Protein AF-A0A2G0VKA3-F1 (afdb_monomer_lite)

Structure (mmCIF, N/CA/C/O backbone):
data_AF-A0A2G0VKA3-F1
#
_entry.id   AF-A0A2G0VKA3-F1
#
loop_
_atom_site.group_PDB
_atom_site.id
_atom_site.type_symbol
_atom_site.label_atom_id
_atom_site.label_alt_id
_atom_site.label_comp_id
_atom_site.label_asym_id
_atom_site.label_entity_id
_atom_site.label_seq_id
_atom_site.pdbx_PDB_ins_code
_atom_site.Cartn_x
_atom_site.Cartn_y
_atom_site.Cartn_z
_atom_site.occupancy
_atom_site.B_iso_or_equiv
_atom_site.auth_seq_id
_atom_site.auth_comp_id
_atom_site.auth_asym_id
_atom_site.auth_atom_id
_atom_site.pdbx_PDB_model_num
ATOM 1 N N . MET A 1 1 ? 4.060 -7.521 -17.492 1.00 77.12 1 MET A N 1
ATOM 2 C CA . MET A 1 1 ? 3.279 -6.311 -17.161 1.00 77.12 1 MET A CA 1
ATOM 3 C C . MET A 1 1 ? 1.819 -6.426 -17.598 1.00 77.12 1 MET A C 1
ATOM 5 O O . MET A 1 1 ? 0.967 -6.385 -16.728 1.00 77.12 1 MET A O 1
ATOM 9 N N . GLY A 1 2 ? 1.515 -6.673 -18.884 1.00 86.81 2 GLY A N 1
ATOM 10 C CA . GLY A 1 2 ? 0.134 -6.651 -19.408 1.00 86.81 2 GLY A CA 1
ATOM 11 C C . GLY A 1 2 ? -0.904 -7.490 -18.644 1.00 86.81 2 GLY A C 1
ATOM 12 O O . GLY A 1 2 ? -1.966 -6.973 -18.316 1.00 86.81 2 GLY A O 1
ATOM 13 N N . PHE A 1 3 ? -0.588 -8.742 -18.287 1.00 92.88 3 PHE A N 1
ATOM 14 C CA . PHE A 1 3 ? -1.492 -9.575 -17.476 1.00 92.88 3 PHE A CA 1
ATOM 15 C C . PHE A 1 3 ? -1.787 -8.963 -16.098 1.00 92.88 3 PHE A C 1
ATOM 17 O O . PHE A 1 3 ? -2.939 -8.929 -15.681 1.00 92.88 3 PHE A O 1
ATOM 24 N N . ILE A 1 4 ? -0.758 -8.460 -15.405 1.00 94.62 4 ILE A N 1
ATOM 25 C CA . ILE A 1 4 ? -0.907 -7.864 -14.071 1.00 94.62 4 ILE A CA 1
ATOM 26 C C . ILE A 1 4 ? -1.735 -6.582 -14.166 1.00 94.62 4 ILE A C 1
ATOM 28 O O . ILE A 1 4 ? -2.689 -6.437 -13.416 1.00 94.62 4 ILE A O 1
ATOM 32 N N . SER A 1 5 ? -1.472 -5.708 -15.143 1.00 93.44 5 SER A N 1
ATOM 33 C CA . SER A 1 5 ? -2.302 -4.514 -15.362 1.00 93.44 5 SER A CA 1
ATOM 34 C C . SER A 1 5 ? -3.775 -4.875 -15.596 1.00 93.44 5 SER A C 1
ATOM 36 O O . SER A 1 5 ? -4.656 -4.277 -14.992 1.00 93.44 5 SER A O 1
ATOM 38 N N . GLN A 1 6 ? -4.055 -5.910 -16.396 1.00 95.94 6 GLN A N 1
ATOM 39 C CA . GLN A 1 6 ? -5.423 -6.404 -16.606 1.00 95.94 6 GLN A CA 1
ATOM 40 C C . GLN A 1 6 ? -6.044 -7.041 -15.354 1.00 95.94 6 GLN A C 1
ATOM 42 O O . GLN A 1 6 ? -7.268 -7.066 -15.225 1.00 95.94 6 GLN A O 1
ATOM 47 N N . LEU A 1 7 ? -5.240 -7.631 -14.468 1.00 97.31 7 LEU A N 1
ATOM 48 C CA . LEU A 1 7 ? -5.710 -8.147 -13.183 1.00 97.31 7 LEU A CA 1
ATOM 49 C C . LEU A 1 7 ? -6.117 -6.990 -12.264 1.00 97.31 7 LEU A C 1
ATOM 51 O O . LEU A 1 7 ? -7.212 -7.024 -11.713 1.00 97.31 7 LEU A O 1
ATOM 55 N N . ILE A 1 8 ? -5.282 -5.953 -12.161 1.00 97.38 8 ILE A N 1
ATOM 56 C CA . ILE A 1 8 ? -5.577 -4.748 -11.376 1.00 97.38 8 ILE A CA 1
ATOM 57 C C . ILE A 1 8 ? -6.831 -4.039 -11.903 1.00 97.38 8 ILE A C 1
ATOM 59 O O . ILE A 1 8 ? -7.732 -3.738 -11.121 1.00 97.38 8 ILE A O 1
ATOM 63 N N . ASP A 1 9 ? -6.956 -3.877 -13.223 1.00 96.69 9 ASP A N 1
ATOM 64 C CA . ASP A 1 9 ? -8.156 -3.304 -13.847 1.00 96.69 9 ASP A CA 1
ATOM 65 C C . ASP A 1 9 ? -9.415 -4.136 -13.505 1.00 96.69 9 ASP A C 1
ATOM 67 O O . ASP A 1 9 ? -10.462 -3.582 -13.168 1.00 96.69 9 ASP A O 1
ATOM 71 N N . ARG A 1 10 ? -9.322 -5.477 -13.507 1.00 97.81 10 ARG A N 1
ATOM 72 C CA . ARG A 1 10 ? -10.429 -6.369 -13.102 1.00 97.81 10 ARG A CA 1
ATOM 73 C C . ARG A 1 10 ? -10.803 -6.229 -11.627 1.00 97.81 10 ARG A C 1
ATOM 75 O O . ARG A 1 10 ? -11.992 -6.191 -11.320 1.00 97.81 10 ARG A O 1
ATOM 82 N N . VAL A 1 11 ? -9.818 -6.133 -10.734 1.00 98.12 11 VAL A N 1
ATOM 83 C CA . VAL A 1 11 ? -10.051 -5.911 -9.298 1.00 98.12 11 VAL A CA 1
ATOM 84 C C . VAL A 1 11 ? -10.824 -4.608 -9.094 1.00 98.12 11 VAL A C 1
ATOM 86 O O . VAL A 1 11 ? -11.902 -4.628 -8.499 1.00 98.12 11 VAL A O 1
ATOM 89 N N . LYS A 1 12 ? -10.360 -3.502 -9.683 1.00 97.31 12 LYS A N 1
ATOM 90 C CA . LYS A 1 12 ? -11.027 -2.194 -9.579 1.00 97.31 12 LYS A CA 1
ATOM 91 C C . LYS A 1 12 ? -12.449 -2.207 -10.131 1.00 97.31 12 LYS A C 1
ATOM 93 O O . LYS A 1 12 ? -13.378 -1.754 -9.469 1.00 97.31 12 LYS A O 1
ATOM 98 N N . ASN A 1 13 ? -12.640 -2.799 -11.311 1.00 97.75 13 ASN A N 1
ATOM 99 C CA . ASN A 1 13 ? -13.955 -2.898 -11.951 1.00 97.75 13 ASN A CA 1
ATOM 100 C C . ASN A 1 13 ? -14.954 -3.761 -11.160 1.00 97.75 13 ASN A C 1
ATOM 102 O O . ASN A 1 13 ? -16.155 -3.662 -11.390 1.00 97.75 13 ASN A O 1
ATOM 106 N N . SER A 1 14 ? -14.481 -4.580 -10.216 1.00 97.50 14 SER A N 1
ATOM 107 C CA . SER A 1 14 ? -15.332 -5.348 -9.296 1.00 97.50 14 SER A CA 1
ATOM 108 C C . SER A 1 14 ? -15.700 -4.602 -8.002 1.00 97.50 14 SER A C 1
ATOM 110 O O . SER A 1 14 ? -16.288 -5.189 -7.097 1.00 97.50 14 SER A O 1
ATOM 112 N N . GLY A 1 15 ? -15.389 -3.304 -7.911 1.00 97.38 15 GLY A N 1
ATOM 113 C CA . GLY A 1 15 ? -15.801 -2.426 -6.810 1.00 97.38 15 GLY A CA 1
ATOM 114 C C . GLY A 1 15 ? -14.750 -2.220 -5.718 1.00 97.38 15 GLY A C 1
ATOM 115 O O . GLY A 1 15 ? -14.993 -1.463 -4.779 1.00 97.38 15 GLY A O 1
ATOM 116 N N . TRP A 1 16 ? -13.577 -2.843 -5.843 1.00 98.19 16 TRP A N 1
ATOM 117 C CA . TRP A 1 16 ? -12.444 -2.594 -4.954 1.00 98.19 16 TRP A CA 1
ATOM 118 C C . TRP A 1 16 ? -11.821 -1.228 -5.238 1.00 98.19 16 TRP A C 1
ATOM 120 O O . TRP A 1 16 ? -11.525 -0.892 -6.385 1.00 98.19 16 TRP A O 1
ATOM 130 N N . LYS A 1 17 ? -11.595 -0.443 -4.186 1.00 97.00 17 LYS A N 1
ATOM 131 C CA . LYS A 1 17 ? -11.006 0.899 -4.279 1.00 97.00 17 LYS A CA 1
ATOM 132 C C . LYS A 1 17 ? -9.568 0.878 -3.789 1.00 97.00 17 LYS A C 1
ATOM 134 O O . LYS A 1 17 ? -9.259 0.093 -2.897 1.00 97.00 17 LYS A O 1
ATOM 139 N N . HIS A 1 18 ? -8.714 1.734 -4.353 1.00 97.06 18 HIS A N 1
ATOM 140 C CA . HIS A 1 18 ? -7.347 1.923 -3.863 1.00 97.06 18 HIS A CA 1
ATOM 141 C C . HIS A 1 18 ? -7.375 2.240 -2.363 1.00 97.06 18 HIS A C 1
ATOM 143 O O . HIS A 1 18 ? -8.199 3.033 -1.905 1.00 97.06 18 HIS A O 1
ATOM 149 N N . TYR A 1 19 ? -6.503 1.582 -1.610 1.00 97.06 19 TYR A N 1
ATOM 150 C CA . TYR A 1 19 ? -6.341 1.779 -0.184 1.00 97.06 19 TYR A CA 1
ATOM 151 C C . TYR A 1 19 ? -4.913 2.228 0.135 1.00 97.06 19 TYR A C 1
ATOM 153 O O . TYR A 1 19 ? -3.963 1.464 -0.039 1.00 97.06 19 TYR A O 1
ATOM 161 N N . TYR A 1 20 ? -4.774 3.447 0.656 1.00 95.88 20 TYR A N 1
ATOM 162 C CA . TYR A 1 20 ? -3.526 3.899 1.267 1.00 95.88 20 TYR A CA 1
ATOM 163 C C . TYR A 1 20 ? -3.461 3.405 2.710 1.00 95.88 20 TYR A C 1
ATOM 165 O O . TYR A 1 20 ? -4.387 3.630 3.494 1.00 95.88 20 TYR A O 1
ATOM 173 N N . PHE A 1 21 ? -2.337 2.798 3.096 1.00 93.94 21 PHE A N 1
ATOM 174 C CA . PHE A 1 21 ? -2.103 2.447 4.497 1.00 93.94 21 PHE A CA 1
ATOM 175 C C . PHE A 1 21 ? -2.203 3.677 5.403 1.00 93.94 21 PHE A C 1
ATOM 177 O O . PHE A 1 21 ? -1.755 4.756 5.001 1.00 93.94 21 PHE A O 1
ATOM 184 N N . PRO A 1 22 ? -2.693 3.538 6.650 1.00 94.00 22 PRO A N 1
ATOM 185 C CA . PRO A 1 22 ? -2.923 4.668 7.553 1.00 94.00 22 PRO A CA 1
ATOM 186 C C . PRO A 1 22 ? -1.666 5.496 7.843 1.00 94.00 22 PRO A C 1
ATOM 188 O O . PRO A 1 22 ? -1.765 6.683 8.136 1.00 94.00 22 PRO A O 1
ATOM 191 N N . SER A 1 23 ? -0.487 4.870 7.774 1.00 93.81 23 SER A N 1
ATOM 192 C CA . SER A 1 23 ? 0.817 5.499 8.001 1.00 93.81 23 SER A CA 1
ATOM 193 C C . SER A 1 23 ? 1.469 6.076 6.747 1.00 93.81 23 SER A C 1
ATOM 195 O O . SER A 1 23 ? 2.449 6.808 6.860 1.00 93.81 23 SER A O 1
ATOM 197 N N . ASN A 1 24 ? 0.980 5.723 5.558 1.00 94.25 24 ASN A N 1
ATOM 198 C CA . ASN A 1 24 ? 1.663 6.021 4.302 1.00 94.25 24 ASN A CA 1
ATOM 199 C C . ASN A 1 24 ? 1.073 7.277 3.661 1.00 94.25 24 ASN A C 1
ATOM 201 O O . ASN A 1 24 ? -0.126 7.526 3.819 1.00 94.25 24 ASN A O 1
ATOM 205 N N . PRO A 1 25 ? 1.893 8.072 2.954 1.00 95.94 25 PRO A N 1
ATOM 206 C CA . PRO A 1 25 ? 1.433 9.305 2.335 1.00 95.94 25 PRO A CA 1
ATOM 207 C C . PRO A 1 25 ? 0.442 9.008 1.207 1.00 95.94 25 PRO A C 1
ATOM 209 O O . PRO A 1 25 ? 0.628 8.062 0.439 1.00 95.94 25 PRO A O 1
ATOM 212 N N . ARG A 1 26 ? -0.585 9.848 1.075 1.00 96.75 26 ARG A N 1
ATOM 213 C CA . ARG A 1 26 ? -1.601 9.740 0.017 1.00 96.75 26 ARG A CA 1
ATOM 214 C C . ARG A 1 26 ? -1.085 10.348 -1.286 1.00 96.75 26 ARG A C 1
ATOM 216 O O . ARG A 1 26 ? -1.611 11.340 -1.774 1.00 96.75 26 ARG A O 1
ATOM 223 N N . ILE A 1 27 ? 0.019 9.821 -1.805 1.00 96.50 27 ILE A N 1
ATOM 224 C CA . ILE A 1 27 ? 0.616 10.298 -3.055 1.00 96.50 27 ILE A CA 1
ATOM 225 C C . ILE A 1 27 ? 0.110 9.421 -4.190 1.00 96.50 27 ILE A C 1
ATOM 227 O O . ILE A 1 27 ? 0.438 8.236 -4.247 1.00 96.50 27 ILE A O 1
ATOM 231 N N . SER A 1 28 ? -0.651 10.019 -5.103 1.00 94.94 28 SER A N 1
ATOM 232 C CA . SER A 1 28 ? -1.146 9.310 -6.276 1.00 94.94 28 SER A CA 1
ATOM 233 C C . SER A 1 28 ? -0.020 8.989 -7.254 1.00 94.94 28 SER A C 1
ATOM 235 O O . SER A 1 28 ? 1.004 9.682 -7.343 1.00 94.94 28 SER A O 1
ATOM 237 N N . GLY A 1 29 ? -0.236 7.969 -8.076 1.00 94.56 29 GLY A N 1
ATOM 238 C CA . GLY A 1 29 ? 0.715 7.607 -9.118 1.00 94.56 29 GLY A CA 1
ATOM 239 C C . GLY A 1 29 ? 0.900 8.675 -10.202 1.00 94.56 29 GLY A C 1
ATOM 240 O O . GLY A 1 29 ? 1.888 8.631 -10.929 1.00 94.56 29 GLY A O 1
ATOM 241 N N . SER A 1 30 ? 0.060 9.716 -10.275 1.00 94.75 30 SER A N 1
ATOM 242 C CA . SER A 1 30 ? 0.338 10.868 -11.152 1.00 94.75 30 SER A CA 1
ATOM 243 C C . SER A 1 30 ? 1.611 11.624 -10.743 1.00 94.75 30 SER A C 1
ATOM 245 O O . SER A 1 30 ? 2.225 12.293 -11.572 1.00 94.75 30 SER A O 1
ATOM 247 N N . GLN A 1 31 ? 2.041 11.487 -9.485 1.00 95.75 31 GLN A N 1
ATOM 248 C CA . GLN A 1 31 ? 3.291 12.048 -8.972 1.00 95.75 31 GLN A CA 1
ATOM 249 C C . GLN A 1 31 ? 4.472 11.067 -9.073 1.00 95.75 31 GLN A C 1
ATOM 251 O O . GLN A 1 31 ? 5.587 11.425 -8.692 1.00 95.75 31 GLN A O 1
ATOM 256 N N . ALA A 1 32 ? 4.270 9.850 -9.596 1.00 92.44 32 ALA A N 1
ATOM 257 C CA . ALA A 1 32 ? 5.285 8.794 -9.655 1.00 92.44 32 ALA A CA 1
ATOM 258 C C . ALA A 1 32 ? 6.595 9.242 -10.322 1.00 92.44 32 ALA A C 1
ATOM 260 O O . ALA A 1 32 ? 7.669 8.844 -9.881 1.00 92.44 32 ALA A O 1
ATOM 261 N N . ALA A 1 33 ? 6.523 10.108 -11.338 1.00 91.81 33 ALA A N 1
ATOM 262 C CA . ALA A 1 33 ? 7.695 10.638 -12.039 1.00 91.81 33 ALA A CA 1
ATOM 263 C C . ALA A 1 33 ? 8.604 11.523 -11.160 1.00 91.81 33 ALA A C 1
ATOM 265 O O . ALA A 1 33 ? 9.769 11.717 -11.493 1.00 91.81 33 ALA A O 1
ATOM 266 N N . LYS A 1 34 ? 8.091 12.058 -10.042 1.00 93.25 34 LYS A N 1
ATOM 267 C CA . LYS A 1 34 ? 8.861 12.852 -9.067 1.00 93.25 34 LYS A CA 1
ATOM 268 C C . LYS A 1 34 ? 9.576 11.980 -8.029 1.00 93.25 34 LYS A C 1
ATOM 270 O O . LYS A 1 34 ? 10.318 12.495 -7.197 1.00 93.25 34 LYS A O 1
ATOM 275 N N . ILE A 1 35 ? 9.337 10.670 -8.050 1.00 90.12 35 ILE A N 1
ATOM 276 C CA . ILE A 1 35 ? 9.895 9.701 -7.109 1.00 90.12 35 ILE A CA 1
ATOM 277 C C . ILE A 1 35 ? 10.842 8.800 -7.891 1.00 90.12 35 ILE A C 1
ATOM 279 O O . ILE A 1 35 ? 10.463 8.270 -8.928 1.00 90.12 35 ILE A O 1
ATOM 283 N N . MET A 1 36 ? 12.075 8.642 -7.408 1.00 84.69 36 MET A N 1
ATOM 284 C CA . MET A 1 36 ? 13.149 7.965 -8.151 1.00 84.69 36 MET A CA 1
ATOM 285 C C . MET A 1 36 ? 13.444 6.545 -7.656 1.00 84.69 36 MET A C 1
ATOM 287 O O . MET A 1 36 ? 14.108 5.777 -8.352 1.00 84.69 36 MET A O 1
ATOM 291 N N . THR A 1 37 ? 12.961 6.193 -6.467 1.00 86.62 37 THR A N 1
ATOM 292 C CA . THR A 1 37 ? 13.197 4.900 -5.817 1.00 86.62 37 THR A CA 1
ATOM 293 C C . THR A 1 37 ? 11.923 4.059 -5.816 1.00 86.62 37 THR A C 1
ATOM 295 O O . THR A 1 37 ? 10.860 4.616 -5.579 1.00 86.62 37 THR A O 1
ATOM 298 N N . PRO A 1 38 ? 11.999 2.741 -6.064 1.00 82.94 38 PRO A N 1
ATOM 299 C CA . PRO A 1 38 ? 10.816 1.893 -6.234 1.00 82.94 38 PRO A CA 1
ATOM 300 C C . PRO A 1 38 ? 10.075 1.525 -4.939 1.00 82.94 38 PRO A C 1
ATOM 302 O O . PRO A 1 38 ? 8.927 1.097 -5.004 1.00 82.94 38 PRO A O 1
ATOM 305 N N . ASP A 1 39 ? 10.735 1.626 -3.787 1.00 81.81 39 ASP A N 1
ATOM 306 C CA . ASP A 1 39 ? 10.275 1.113 -2.489 1.00 81.81 39 ASP A CA 1
ATOM 307 C C . ASP A 1 39 ? 10.204 2.199 -1.405 1.00 81.81 39 ASP A C 1
ATOM 309 O O . ASP A 1 39 ? 9.805 1.938 -0.266 1.00 81.81 39 ASP A O 1
ATOM 313 N N . LYS A 1 40 ? 10.592 3.431 -1.748 1.00 88.25 40 LYS A N 1
ATOM 314 C CA . LYS A 1 40 ? 10.692 4.541 -0.804 1.00 88.25 40 LYS A CA 1
ATOM 315 C C . LYS A 1 40 ? 10.132 5.828 -1.377 1.00 88.25 40 LYS A C 1
ATOM 317 O O . LYS A 1 40 ? 10.392 6.184 -2.522 1.00 88.25 40 LYS A O 1
ATOM 322 N N . VAL A 1 41 ? 9.500 6.594 -0.499 1.00 88.44 41 VAL A N 1
ATOM 323 C CA . VAL A 1 41 ? 9.183 8.004 -0.718 1.00 88.44 41 VAL A CA 1
ATOM 324 C C . VAL A 1 41 ? 10.019 8.822 0.257 1.00 88.44 41 VAL A C 1
ATOM 326 O O . VAL A 1 41 ? 9.882 8.664 1.467 1.00 88.44 41 VAL A O 1
ATOM 329 N N . LEU A 1 42 ? 10.896 9.692 -0.253 1.00 87.69 42 LEU A N 1
ATOM 330 C CA . LEU A 1 42 ? 11.772 10.545 0.568 1.00 87.69 42 LEU A CA 1
ATOM 331 C C . LEU A 1 42 ? 12.546 9.755 1.644 1.00 87.69 42 LEU A C 1
ATOM 333 O O . LEU A 1 42 ? 12.500 10.079 2.832 1.00 87.69 42 LEU A O 1
ATOM 337 N N . GLU A 1 43 ? 13.218 8.679 1.222 1.00 85.88 43 GLU A N 1
ATOM 338 C CA . GLU A 1 43 ? 13.978 7.748 2.076 1.00 85.88 43 GLU A CA 1
ATOM 339 C C . GLU A 1 43 ? 13.160 6.970 3.123 1.00 85.88 43 GLU A C 1
ATOM 341 O O . GLU A 1 43 ? 13.722 6.228 3.933 1.00 85.88 43 GLU A O 1
ATOM 346 N N . ARG A 1 44 ? 11.829 7.088 3.111 1.00 87.00 44 ARG A N 1
ATOM 347 C CA . ARG A 1 44 ? 10.933 6.297 3.957 1.00 87.00 44 ARG A CA 1
ATOM 348 C C . ARG A 1 44 ? 10.389 5.115 3.162 1.00 87.00 44 ARG A C 1
ATOM 350 O O . ARG A 1 44 ? 9.761 5.352 2.130 1.00 87.00 44 ARG A O 1
ATOM 357 N N . PRO A 1 45 ? 10.581 3.871 3.632 1.00 88.69 45 PRO A N 1
ATOM 358 C CA . PRO A 1 45 ? 9.879 2.726 3.073 1.00 88.69 45 PRO A CA 1
ATOM 359 C C . PRO A 1 45 ? 8.371 2.949 3.143 1.00 88.69 45 PRO A C 1
ATOM 361 O O . PRO A 1 45 ? 7.862 3.391 4.176 1.00 88.69 45 PRO A O 1
ATOM 364 N N . VAL A 1 46 ? 7.667 2.647 2.056 1.00 88.19 46 VAL A N 1
ATOM 365 C CA . VAL A 1 46 ? 6.204 2.715 2.009 1.00 88.19 46 VAL A CA 1
ATOM 366 C C . VAL A 1 46 ? 5.641 1.450 1.373 1.00 88.19 46 VAL A C 1
ATOM 368 O O . VAL A 1 46 ? 6.187 0.917 0.413 1.00 88.19 46 VAL A O 1
ATOM 371 N N . LEU A 1 47 ? 4.514 0.995 1.906 1.00 85.50 47 LEU A N 1
ATOM 372 C CA . LEU A 1 47 ? 3.653 -0.007 1.282 1.00 85.50 47 LEU A CA 1
ATOM 373 C C . LEU A 1 47 ? 2.699 0.685 0.301 1.00 85.50 47 LEU A C 1
ATOM 375 O O . LEU A 1 47 ? 2.204 1.776 0.590 1.00 85.50 47 LEU A O 1
ATOM 379 N N . GLY A 1 48 ? 2.424 0.061 -0.843 1.00 80.38 48 GLY A N 1
ATOM 380 C CA . GLY A 1 48 ? 1.593 0.681 -1.882 1.00 80.38 48 GLY A CA 1
ATOM 381 C C . GLY A 1 48 ? 2.279 1.920 -2.457 1.00 80.38 48 GLY A C 1
ATOM 382 O O . GLY A 1 48 ? 1.731 3.018 -2.432 1.00 80.38 48 GLY A O 1
ATOM 383 N N . HIS A 1 49 ? 3.532 1.747 -2.888 1.00 90.38 49 HIS A N 1
ATOM 384 C CA . HIS A 1 49 ? 4.349 2.813 -3.462 1.00 90.38 49 HIS A CA 1
ATOM 385 C C . HIS A 1 49 ? 3.612 3.517 -4.620 1.00 90.38 49 HIS A C 1
ATOM 387 O O . HIS A 1 49 ? 2.937 2.826 -5.377 1.00 90.38 49 HIS A O 1
ATOM 393 N N . PRO A 1 50 ? 3.775 4.835 -4.859 1.00 91.62 50 PRO A N 1
ATOM 394 C CA . PRO A 1 50 ? 3.042 5.533 -5.928 1.00 91.62 50 PRO A CA 1
ATOM 395 C C . PRO A 1 50 ? 3.279 4.985 -7.346 1.00 91.62 50 PRO A C 1
ATOM 397 O O . PRO A 1 50 ? 2.430 5.114 -8.221 1.00 91.62 50 PRO A O 1
ATOM 400 N N . TRP A 1 51 ? 4.409 4.312 -7.591 1.00 92.75 51 TRP A N 1
ATOM 401 C CA . TRP A 1 51 ? 4.640 3.576 -8.851 1.00 92.75 51 TRP A CA 1
ATOM 402 C C . TRP A 1 51 ? 3.711 2.365 -9.035 1.00 92.75 51 TRP A C 1
ATOM 404 O O . TRP A 1 51 ? 3.619 1.805 -10.125 1.00 92.75 51 TRP A O 1
ATOM 414 N N . LEU A 1 52 ? 3.059 1.951 -7.957 1.00 92.75 52 LEU A N 1
ATOM 415 C CA . LEU A 1 52 ? 2.148 0.824 -7.822 1.00 92.75 52 LEU A CA 1
ATOM 416 C C . LEU A 1 52 ? 0.759 1.322 -7.395 1.00 92.75 52 LEU A C 1
ATOM 418 O O . LEU A 1 52 ? -0.003 0.601 -6.758 1.00 92.75 52 LEU A O 1
ATOM 422 N N . ASP A 1 53 ? 0.416 2.556 -7.759 1.00 94.44 53 ASP A N 1
ATOM 423 C CA . ASP A 1 53 ? -0.955 3.045 -7.679 1.00 94.44 53 ASP A CA 1
ATOM 424 C C . ASP A 1 53 ? -1.828 2.274 -8.699 1.00 94.44 53 ASP A C 1
ATOM 426 O O . ASP A 1 53 ? -1.422 2.122 -9.857 1.00 94.44 53 ASP A O 1
ATOM 430 N N . PRO A 1 54 ? -3.017 1.765 -8.323 1.00 94.81 54 PRO A N 1
ATOM 431 C CA . PRO A 1 54 ? -3.918 1.069 -9.244 1.00 94.81 54 PRO A CA 1
ATOM 432 C C . PRO A 1 54 ? -4.419 1.903 -10.440 1.00 94.81 54 PRO A C 1
ATOM 434 O O . PRO A 1 54 ? -4.968 1.342 -11.392 1.00 94.81 54 PRO A O 1
ATOM 437 N N . ASP A 1 55 ? -4.304 3.228 -10.396 1.00 92.94 55 ASP A N 1
ATOM 438 C CA . ASP A 1 55 ? -4.606 4.159 -11.490 1.00 92.94 55 ASP A CA 1
ATOM 439 C C . ASP A 1 55 ? -3.369 4.539 -12.320 1.00 92.94 55 ASP A C 1
ATOM 441 O O . ASP A 1 55 ? -3.487 5.214 -13.345 1.00 92.94 55 ASP A O 1
ATOM 445 N N . TYR A 1 56 ? -2.186 4.056 -11.938 1.00 94.00 56 TYR A N 1
ATOM 446 C CA . TYR A 1 56 ? -0.933 4.320 -12.632 1.00 94.00 56 TYR A CA 1
ATOM 447 C C . TYR A 1 56 ? -0.404 3.089 -13.362 1.00 94.00 56 TYR A C 1
ATOM 449 O O . TYR A 1 56 ? -0.404 1.965 -12.862 1.00 94.00 56 TYR A O 1
ATOM 457 N N . LYS A 1 57 ? 0.078 3.310 -14.585 1.00 91.19 57 LYS A N 1
ATOM 458 C CA . LYS A 1 57 ? 0.715 2.278 -15.403 1.00 91.19 57 LYS A CA 1
ATOM 459 C C . LYS A 1 57 ? 2.186 2.661 -15.562 1.00 91.19 57 LYS A C 1
ATOM 461 O O . LYS A 1 57 ? 2.464 3.522 -16.397 1.00 91.19 57 LYS A O 1
ATOM 466 N N . PRO A 1 58 ? 3.107 2.068 -14.775 1.00 90.81 58 PRO A N 1
ATOM 467 C CA . PRO A 1 58 ? 4.530 2.334 -14.939 1.00 90.81 58 PRO A CA 1
ATOM 468 C C . PRO A 1 58 ? 4.986 1.887 -16.327 1.00 90.81 58 PRO A C 1
ATOM 470 O O . PRO A 1 58 ? 4.447 0.932 -16.898 1.00 90.81 58 PRO A O 1
ATOM 473 N N . ASP A 1 59 ? 5.992 2.566 -16.868 1.00 90.44 59 ASP A N 1
ATOM 474 C CA . ASP A 1 59 ? 6.659 2.087 -18.073 1.00 90.44 59 ASP A CA 1
ATOM 475 C C . ASP A 1 59 ? 7.542 0.861 -17.773 1.00 90.44 59 ASP A C 1
ATOM 477 O O . ASP A 1 59 ? 7.709 0.434 -16.627 1.00 90.44 59 ASP A O 1
ATOM 481 N N . LEU A 1 60 ? 8.105 0.254 -18.822 1.00 90.31 60 LEU A N 1
ATOM 482 C CA . LEU A 1 60 ? 8.945 -0.931 -18.663 1.00 90.31 60 LEU A CA 1
ATOM 483 C C . LEU A 1 60 ? 10.209 -0.642 -17.836 1.00 90.31 60 LEU A C 1
ATOM 485 O O . LEU A 1 60 ? 10.660 -1.525 -17.111 1.00 90.31 60 LEU A O 1
ATOM 489 N N . GLU A 1 61 ? 10.777 0.560 -17.932 1.00 89.81 61 GLU A N 1
ATOM 490 C CA . GLU A 1 61 ? 11.990 0.921 -17.200 1.00 89.81 61 GLU A CA 1
ATOM 491 C C . GLU A 1 61 ? 11.709 0.988 -15.694 1.00 89.81 61 GLU A C 1
ATOM 493 O O . GLU A 1 61 ? 12.390 0.328 -14.910 1.00 89.81 61 GLU A O 1
ATOM 498 N N . GLN A 1 62 ? 10.671 1.721 -15.287 1.00 90.06 62 GLN A N 1
ATOM 499 C CA . GLN A 1 62 ? 10.206 1.793 -13.902 1.00 90.06 62 GLN A CA 1
ATOM 500 C C . GLN A 1 62 ? 9.800 0.417 -13.378 1.00 90.06 62 GLN A C 1
ATOM 502 O O . GLN A 1 62 ? 10.179 0.029 -12.274 1.00 90.06 62 GLN A O 1
ATOM 507 N N . TRP A 1 63 ? 9.074 -0.351 -14.189 1.00 91.81 63 TRP A N 1
ATOM 508 C CA . TRP A 1 63 ? 8.633 -1.693 -13.835 1.00 91.81 63 TRP A CA 1
ATOM 509 C C . TRP A 1 63 ? 9.803 -2.643 -13.551 1.00 91.81 63 TRP A C 1
ATOM 511 O O . TRP A 1 63 ? 9.688 -3.507 -12.687 1.00 91.81 63 TRP A O 1
ATOM 521 N N . LEU A 1 64 ? 10.931 -2.496 -14.250 1.00 92.19 64 LEU A N 1
ATOM 522 C CA . LEU A 1 64 ? 12.124 -3.332 -14.075 1.00 92.19 64 LEU A CA 1
ATOM 523 C C . LEU A 1 64 ? 13.020 -2.919 -12.898 1.00 92.19 64 LEU A C 1
ATOM 525 O O . LEU A 1 64 ? 13.913 -3.680 -12.536 1.00 92.19 64 LEU A O 1
ATOM 529 N N . LYS A 1 65 ? 12.796 -1.752 -12.280 1.00 91.88 65 LYS A N 1
ATOM 530 C CA . LYS A 1 65 ? 13.592 -1.277 -11.129 1.00 91.88 65 LYS A CA 1
ATOM 531 C C . LYS A 1 65 ? 13.284 -2.014 -9.824 1.00 91.88 65 LYS A C 1
ATOM 533 O O . LYS A 1 65 ? 14.021 -1.856 -8.856 1.00 91.88 65 LYS A O 1
ATOM 538 N N . THR A 1 66 ? 12.222 -2.814 -9.786 1.00 90.38 66 THR A N 1
ATOM 539 C CA . THR A 1 66 ? 11.861 -3.653 -8.640 1.00 90.38 66 THR A CA 1
ATOM 540 C C . THR A 1 66 ? 11.481 -5.056 -9.088 1.00 90.38 66 THR A C 1
ATOM 542 O O . THR A 1 66 ? 11.038 -5.274 -10.215 1.00 90.38 66 THR A O 1
ATOM 545 N N . SER A 1 67 ? 11.645 -6.016 -8.184 1.00 91.62 67 SER A N 1
ATOM 546 C CA . SER A 1 67 ? 11.167 -7.389 -8.339 1.00 91.62 67 SER A CA 1
ATOM 547 C C . SER A 1 67 ? 9.942 -7.691 -7.475 1.00 91.62 67 SER A C 1
ATOM 549 O O . SER A 1 67 ? 9.396 -8.789 -7.569 1.00 91.62 67 SER A O 1
ATOM 551 N N . VAL A 1 68 ? 9.490 -6.736 -6.659 1.00 91.88 68 VAL A N 1
ATOM 552 C CA . VAL A 1 68 ? 8.335 -6.871 -5.767 1.00 91.88 68 VAL A CA 1
ATOM 553 C C . VAL A 1 68 ? 7.351 -5.745 -6.053 1.00 91.88 68 VAL A C 1
ATOM 555 O O . VAL A 1 68 ? 7.735 -4.576 -6.112 1.00 91.88 68 VAL A O 1
ATOM 558 N N . TYR A 1 69 ? 6.087 -6.114 -6.239 1.00 93.62 69 TYR A N 1
ATOM 559 C CA . TYR A 1 69 ? 4.998 -5.195 -6.545 1.00 93.62 69 TYR A CA 1
ATOM 560 C C . TYR A 1 69 ? 3.815 -5.496 -5.631 1.00 93.62 69 TYR A C 1
ATOM 562 O O . TYR A 1 69 ? 3.438 -6.658 -5.495 1.00 93.62 69 TYR A O 1
ATOM 570 N N . GLU A 1 70 ? 3.230 -4.472 -5.021 1.00 94.25 70 GLU A N 1
ATOM 571 C CA . GLU A 1 70 ? 2.161 -4.590 -4.039 1.00 94.25 70 GLU A CA 1
ATOM 572 C C . GLU A 1 70 ? 1.105 -3.513 -4.278 1.00 94.25 70 GLU A C 1
ATOM 574 O O . GLU A 1 70 ? 1.404 -2.320 -4.237 1.00 94.25 70 GLU A O 1
ATOM 579 N N . TRP A 1 71 ? -0.130 -3.954 -4.508 1.00 96.81 71 TRP A N 1
ATOM 580 C CA . TRP A 1 71 ? -1.317 -3.107 -4.577 1.00 96.81 71 TRP A CA 1
ATOM 581 C C . TRP A 1 71 ? -2.247 -3.446 -3.425 1.00 96.81 71 TRP A C 1
ATOM 583 O O . TRP A 1 71 ? -2.403 -4.619 -3.075 1.00 96.81 71 TRP A O 1
ATOM 593 N N . TYR A 1 72 ? -2.914 -2.430 -2.890 1.00 97.19 72 TYR A N 1
ATOM 594 C CA . TYR A 1 72 ? -3.799 -2.577 -1.745 1.00 97.19 72 TYR A CA 1
ATOM 595 C C . TYR A 1 72 ? -5.153 -1.970 -2.040 1.00 97.19 72 TYR A C 1
ATOM 597 O O . TYR A 1 72 ? -5.268 -0.884 -2.615 1.00 97.19 72 TYR A O 1
ATOM 605 N N . PHE A 1 73 ? -6.184 -2.694 -1.630 1.00 98.12 73 PHE A N 1
ATOM 606 C CA . PHE A 1 73 ? -7.553 -2.338 -1.908 1.00 98.12 73 PHE A CA 1
ATOM 607 C C . PHE A 1 73 ? -8.453 -2.545 -0.702 1.00 98.12 73 PHE A C 1
ATOM 609 O O . PHE A 1 73 ? -8.219 -3.407 0.145 1.00 98.12 73 PHE A O 1
ATOM 616 N N . TYR A 1 74 ? -9.541 -1.787 -0.695 1.00 98.06 74 TYR A N 1
ATOM 617 C CA . TYR A 1 74 ? -10.619 -1.908 0.268 1.00 98.06 74 TYR A CA 1
ATOM 618 C C . TYR A 1 74 ? -11.962 -2.079 -0.443 1.00 98.06 74 TYR A C 1
ATOM 620 O O . TYR A 1 74 ? -12.229 -1.429 -1.461 1.00 98.06 74 TYR A O 1
ATOM 628 N N . ASN A 1 75 ? -12.821 -2.928 0.120 1.00 97.50 75 ASN A N 1
ATOM 629 C CA . ASN A 1 75 ? -14.219 -3.050 -0.270 1.00 97.50 75 ASN A CA 1
ATOM 630 C C . ASN A 1 75 ? -15.069 -3.455 0.943 1.00 97.50 75 ASN A C 1
ATOM 632 O O . ASN A 1 75 ? -14.938 -4.560 1.455 1.00 97.50 75 ASN A O 1
ATOM 636 N N . ASP A 1 76 ? -15.916 -2.542 1.417 1.00 94.75 76 ASP A N 1
ATOM 637 C CA . ASP A 1 76 ? -16.935 -2.773 2.451 1.00 94.75 76 ASP A CA 1
ATOM 638 C C . ASP A 1 76 ? -16.480 -3.558 3.709 1.00 94.75 76 ASP A C 1
ATOM 640 O O . ASP A 1 76 ? -17.153 -4.465 4.202 1.00 94.75 76 ASP A O 1
ATOM 644 N N . GLY A 1 77 ? -15.339 -3.193 4.292 1.00 94.44 77 GLY A N 1
ATOM 645 C CA . GLY A 1 77 ? -14.782 -3.855 5.482 1.00 94.44 77 GLY A CA 1
ATOM 646 C C . GLY A 1 77 ? -13.957 -5.107 5.163 1.00 94.44 77 GLY A C 1
ATOM 647 O O . GLY A 1 77 ? -13.528 -5.815 6.071 1.00 94.44 77 GLY A O 1
ATOM 648 N N . ALA A 1 78 ? -13.715 -5.389 3.888 1.00 96.94 78 ALA A N 1
ATOM 649 C CA . ALA A 1 78 ? -12.712 -6.340 3.440 1.00 96.94 78 ALA A CA 1
ATOM 650 C C . ALA A 1 78 ? -11.494 -5.602 2.874 1.00 96.94 78 ALA A C 1
ATOM 652 O O . ALA A 1 78 ? -11.608 -4.524 2.282 1.00 96.94 78 ALA A O 1
ATOM 653 N N . TYR A 1 79 ? -10.331 -6.221 3.043 1.00 97.94 79 TYR A N 1
ATOM 654 C CA . TYR A 1 79 ? -9.041 -5.731 2.580 1.00 97.94 79 TYR A CA 1
ATOM 655 C C . TYR A 1 79 ? -8.449 -6.758 1.622 1.00 97.94 79 TYR A C 1
ATOM 657 O O . TYR A 1 79 ? -8.501 -7.961 1.884 1.00 97.94 79 TYR A O 1
ATOM 665 N N . LEU A 1 80 ? -7.909 -6.283 0.506 1.00 98.25 80 LEU A N 1
ATOM 666 C CA . LEU A 1 80 ? -7.267 -7.111 -0.506 1.00 98.25 80 LEU A CA 1
ATOM 667 C C . LEU A 1 80 ? -5.864 -6.579 -0.758 1.00 98.25 80 LEU A C 1
ATOM 669 O O . LEU A 1 80 ? -5.701 -5.404 -1.086 1.00 98.25 80 LEU A O 1
ATOM 673 N N . SER A 1 81 ? -4.867 -7.453 -0.667 1.00 97.38 81 SER A N 1
ATOM 674 C CA . SER A 1 81 ? -3.540 -7.189 -1.214 1.00 97.38 81 SER A CA 1
ATOM 675 C C . SER A 1 81 ? -3.314 -8.040 -2.463 1.00 97.38 81 SER A C 1
ATOM 677 O O . SER A 1 81 ? -3.673 -9.218 -2.521 1.00 97.38 81 SER A O 1
ATOM 679 N N . VAL A 1 82 ? -2.738 -7.432 -3.496 1.00 97.81 82 VAL A N 1
ATOM 680 C CA . VAL A 1 82 ? -2.245 -8.135 -4.682 1.00 97.81 82 VAL A CA 1
ATOM 681 C C . VAL A 1 82 ? -0.737 -7.955 -4.695 1.00 97.81 82 VAL A C 1
ATOM 683 O O . VAL A 1 82 ? -0.250 -6.846 -4.894 1.00 97.81 82 VAL A O 1
ATOM 686 N N . ASN A 1 83 ? 0.001 -9.037 -4.472 1.00 96.06 83 ASN A N 1
ATOM 687 C CA . ASN A 1 83 ? 1.456 -9.056 -4.539 1.00 96.06 83 ASN A CA 1
ATOM 688 C C . ASN A 1 83 ? 1.896 -9.762 -5.824 1.00 96.06 83 ASN A C 1
ATOM 690 O O . ASN A 1 83 ? 1.352 -10.804 -6.194 1.00 96.06 83 ASN A O 1
ATOM 694 N N . ALA A 1 84 ? 2.900 -9.218 -6.498 1.00 95.69 84 ALA A N 1
ATOM 695 C CA . ALA A 1 84 ? 3.619 -9.910 -7.549 1.00 95.69 84 ALA A CA 1
ATOM 696 C C . ALA A 1 84 ? 5.111 -9.934 -7.218 1.00 95.69 84 ALA A C 1
ATOM 698 O O . ALA A 1 84 ? 5.695 -8.917 -6.846 1.00 95.69 84 ALA A O 1
ATOM 699 N N . ARG A 1 85 ? 5.744 -11.092 -7.402 1.00 95.88 85 ARG A N 1
ATOM 700 C CA . ARG A 1 85 ? 7.198 -11.253 -7.325 1.00 95.88 85 ARG A CA 1
ATOM 701 C C . ARG A 1 85 ? 7.725 -11.692 -8.673 1.00 95.88 85 ARG A C 1
ATOM 703 O O . ARG A 1 85 ? 7.317 -12.732 -9.191 1.00 95.88 85 ARG A O 1
ATOM 710 N N . ARG A 1 86 ? 8.622 -10.895 -9.239 1.00 95.19 86 ARG A N 1
ATOM 711 C CA . ARG A 1 86 ? 9.329 -11.202 -10.477 1.00 95.19 86 ARG A CA 1
ATOM 712 C C . ARG A 1 86 ? 10.595 -11.986 -10.156 1.00 95.19 86 ARG A C 1
ATOM 714 O O . ARG A 1 86 ? 11.400 -11.561 -9.336 1.00 95.19 86 ARG A O 1
ATOM 721 N N . ASN A 1 87 ? 10.788 -13.092 -10.858 1.00 95.69 87 ASN A N 1
ATOM 722 C CA . ASN A 1 87 ? 12.066 -13.774 -10.959 1.00 95.69 87 ASN A CA 1
ATOM 723 C C . ASN A 1 87 ? 12.604 -13.603 -12.380 1.00 95.69 87 ASN A C 1
ATOM 725 O O . ASN A 1 87 ? 11.962 -14.033 -13.345 1.00 95.69 87 ASN A O 1
ATOM 729 N N . ASP A 1 88 ? 13.760 -12.967 -12.508 1.00 94.38 88 ASP A N 1
ATOM 730 C CA . ASP A 1 88 ? 14.365 -12.700 -13.806 1.00 94.38 88 ASP A CA 1
ATOM 731 C C . ASP A 1 88 ? 14.887 -13.977 -14.465 1.00 94.38 88 ASP A C 1
ATOM 733 O O . ASP A 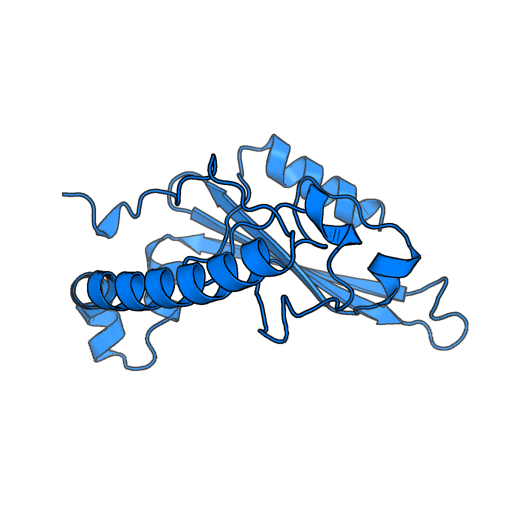1 88 ? 15.407 -14.887 -13.815 1.00 94.38 88 ASP A O 1
ATOM 737 N N . SER A 1 89 ? 14.763 -14.052 -15.792 1.00 93.44 89 SER A N 1
ATOM 738 C CA . SER A 1 89 ? 15.458 -15.094 -16.546 1.00 93.44 89 SER A CA 1
ATOM 739 C C . SER A 1 89 ? 16.970 -14.882 -16.466 1.00 93.44 89 SER A C 1
ATOM 741 O O . SER A 1 89 ? 17.426 -13.739 -16.498 1.00 93.44 89 SER A O 1
ATOM 743 N N . LYS A 1 90 ? 17.743 -15.970 -16.470 1.00 92.50 90 LYS A N 1
ATOM 744 C CA . LYS A 1 90 ? 19.212 -15.895 -16.470 1.00 92.50 90 LYS A CA 1
ATOM 745 C C . LYS A 1 90 ? 19.772 -15.258 -17.745 1.00 92.50 90 LYS A C 1
ATOM 747 O O . LYS A 1 90 ? 20.719 -14.487 -17.664 1.00 92.50 90 LYS A O 1
ATOM 752 N N . ASP A 1 91 ? 19.166 -15.552 -18.895 1.00 94.19 91 ASP A N 1
ATOM 753 C CA . ASP A 1 91 ? 19.731 -15.173 -20.197 1.00 94.19 91 ASP A CA 1
ATOM 754 C C . ASP A 1 91 ? 19.315 -13.768 -20.652 1.00 94.19 91 ASP A C 1
ATOM 756 O O . ASP A 1 91 ? 20.091 -13.068 -21.294 1.00 94.19 91 ASP A O 1
ATOM 760 N N . ASN A 1 92 ? 18.084 -13.341 -20.345 1.00 91.69 92 ASN A N 1
ATOM 761 C CA . ASN A 1 92 ? 17.530 -12.068 -20.817 1.00 91.69 92 ASN A CA 1
ATOM 762 C C . ASN A 1 92 ? 16.689 -11.358 -19.733 1.00 91.69 92 ASN A C 1
ATOM 764 O O . ASN A 1 92 ? 15.496 -11.120 -19.943 1.00 91.69 92 ASN A O 1
ATOM 768 N N . PRO A 1 93 ? 17.268 -11.001 -18.571 1.00 88.25 93 PRO A N 1
ATOM 769 C CA . PRO A 1 93 ? 16.532 -10.506 -17.396 1.00 88.25 93 PRO A CA 1
ATOM 770 C C . PRO A 1 93 ? 15.662 -9.268 -17.675 1.00 88.25 93 PRO A C 1
ATOM 772 O O . PRO A 1 93 ? 14.566 -9.13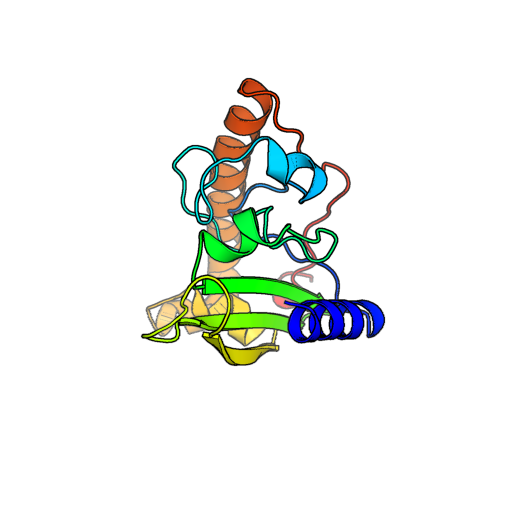5 -17.134 1.00 88.25 93 PRO A O 1
ATOM 775 N N . THR A 1 94 ? 16.078 -8.395 -18.596 1.00 90.12 94 THR A N 1
ATOM 776 C CA . THR A 1 94 ? 15.322 -7.188 -18.977 1.00 90.12 94 THR A CA 1
ATOM 777 C C . THR A 1 94 ? 14.144 -7.466 -19.915 1.00 90.12 94 THR A C 1
ATOM 779 O O . THR A 1 94 ? 13.252 -6.630 -20.045 1.00 90.12 94 THR A O 1
ATOM 782 N N . LYS A 1 95 ? 14.098 -8.641 -20.553 1.00 87.44 95 LYS A N 1
ATOM 783 C CA . LYS A 1 95 ? 13.055 -9.017 -21.523 1.00 87.44 95 LYS A CA 1
ATOM 784 C C . LYS A 1 95 ? 12.114 -10.083 -20.981 1.00 87.44 95 LYS A C 1
ATOM 786 O O . LYS A 1 95 ? 10.917 -10.038 -21.253 1.00 87.44 95 LYS A O 1
ATOM 791 N N . THR A 1 96 ? 12.645 -11.034 -20.218 1.00 90.06 96 THR A N 1
ATOM 792 C CA . THR A 1 96 ? 11.920 -12.221 -19.767 1.00 90.06 96 THR A CA 1
ATOM 793 C C . THR A 1 96 ? 12.083 -12.449 -18.271 1.00 90.06 96 THR A C 1
ATOM 795 O O . THR A 1 96 ? 13.165 -12.324 -17.703 1.00 90.06 96 THR A O 1
ATOM 798 N N . GLY A 1 97 ? 10.980 -12.824 -17.633 1.00 92.44 97 GLY A N 1
ATOM 799 C CA . GLY A 1 97 ? 10.917 -13.164 -16.220 1.00 92.44 97 GLY A CA 1
ATOM 800 C C . GLY A 1 97 ? 9.622 -13.907 -15.918 1.00 92.44 97 GLY A C 1
ATOM 801 O O . GLY A 1 97 ? 8.645 -13.797 -16.662 1.00 92.44 97 GLY A O 1
ATOM 802 N N . THR A 1 98 ? 9.625 -14.680 -14.839 1.00 94.94 98 THR A N 1
ATOM 803 C CA . THR A 1 98 ? 8.432 -15.362 -14.321 1.00 94.94 98 THR A CA 1
ATOM 804 C C . THR A 1 98 ? 7.853 -14.555 -13.171 1.00 94.94 98 THR A C 1
ATOM 806 O O . THR A 1 98 ? 8.600 -13.962 -12.398 1.00 94.94 98 THR A O 1
ATOM 809 N N . TYR A 1 99 ? 6.529 -14.540 -13.049 1.00 95.88 99 TYR A N 1
ATOM 810 C CA . TYR A 1 99 ? 5.831 -13.851 -11.971 1.00 95.88 99 TYR A CA 1
ATOM 811 C C . TYR A 1 99 ? 5.098 -14.853 -11.089 1.00 95.88 99 TYR A C 1
ATOM 813 O O . TYR A 1 99 ? 4.292 -15.634 -11.592 1.00 95.88 99 TYR A O 1
ATOM 821 N N . LEU A 1 100 ? 5.343 -14.794 -9.783 1.00 97.69 100 LEU A N 1
ATOM 822 C CA . LEU A 1 100 ? 4.443 -15.357 -8.782 1.00 97.69 100 LEU A CA 1
ATOM 823 C C . LEU A 1 100 ? 3.480 -14.254 -8.355 1.00 97.69 100 LEU A C 1
ATOM 825 O O . LEU A 1 100 ? 3.931 -13.189 -7.943 1.00 97.69 100 LEU A O 1
ATOM 829 N N . ILE A 1 101 ? 2.178 -14.500 -8.471 1.00 97.69 101 ILE A N 1
ATOM 830 C CA . ILE A 1 101 ? 1.141 -13.545 -8.079 1.00 97.69 101 ILE A CA 1
ATOM 831 C C . ILE A 1 101 ? 0.357 -14.151 -6.921 1.00 97.69 101 ILE A C 1
ATOM 833 O O . ILE A 1 101 ? -0.148 -15.267 -7.037 1.00 97.69 101 ILE A O 1
ATOM 837 N N . THR A 1 102 ? 0.240 -13.398 -5.834 1.00 98.12 102 THR A N 1
ATOM 838 C CA . THR A 1 102 ? -0.518 -13.764 -4.638 1.00 98.12 102 THR A CA 1
ATOM 839 C C . THR A 1 102 ? -1.613 -12.733 -4.423 1.00 98.12 102 THR A C 1
ATOM 841 O O . THR A 1 102 ? -1.361 -11.532 -4.487 1.00 98.12 102 THR A O 1
ATOM 844 N N . MET A 1 103 ? -2.829 -13.203 -4.160 1.00 98.12 103 MET A N 1
ATOM 845 C CA . MET A 1 103 ? -3.939 -12.361 -3.727 1.00 98.12 103 MET A CA 1
ATOM 846 C C . MET A 1 103 ? -4.349 -12.796 -2.328 1.00 98.12 103 MET A C 1
ATOM 848 O O . MET A 1 103 ? -4.662 -13.969 -2.122 1.00 98.12 103 MET A O 1
ATOM 852 N N . GLU A 1 104 ? -4.344 -11.867 -1.382 1.00 97.81 104 GLU A N 1
ATOM 853 C CA . GLU A 1 104 ? -4.745 -12.124 -0.003 1.00 97.81 104 GLU A CA 1
ATOM 854 C C . GLU A 1 104 ? -5.994 -11.319 0.328 1.00 97.81 104 GLU A C 1
ATOM 856 O O . GLU A 1 104 ? -6.030 -10.105 0.140 1.00 97.81 104 GLU A O 1
ATOM 861 N N . PHE A 1 105 ? -7.011 -12.009 0.838 1.00 97.44 105 PHE A N 1
ATOM 862 C CA . PHE A 1 105 ? -8.266 -11.412 1.268 1.00 97.44 105 PHE A CA 1
ATOM 863 C C . PHE A 1 105 ? -8.362 -11.504 2.783 1.00 97.44 105 PHE A C 1
ATOM 865 O O . PHE A 1 105 ? -8.359 -12.600 3.345 1.00 97.44 105 PHE A O 1
ATOM 872 N N . LEU A 1 106 ? -8.487 -10.354 3.435 1.00 97.81 106 LEU A N 1
ATOM 873 C CA . LEU A 1 106 ? -8.617 -10.254 4.879 1.00 97.81 106 LEU A CA 1
ATOM 874 C C . LEU A 1 106 ? -9.957 -9.623 5.237 1.00 97.81 106 LEU A C 1
ATOM 876 O O . LEU A 1 106 ? -10.374 -8.606 4.678 1.00 97.81 106 LEU A O 1
ATOM 880 N N . THR A 1 107 ? -10.623 -10.216 6.221 1.00 96.75 107 THR A N 1
ATOM 881 C CA . THR A 1 107 ? -11.692 -9.522 6.944 1.00 96.75 107 THR A CA 1
ATOM 882 C C . THR A 1 107 ? -11.113 -8.329 7.707 1.00 96.75 107 THR A C 1
ATOM 884 O O . THR A 1 107 ? -9.939 -8.343 8.081 1.00 96.75 107 THR A O 1
ATOM 887 N N . GLU A 1 108 ? -11.941 -7.329 8.021 1.00 95.38 108 GLU A N 1
ATOM 888 C CA . GLU A 1 108 ? -11.529 -6.172 8.829 1.00 95.38 108 GLU A CA 1
ATOM 889 C C . GLU A 1 108 ? -10.794 -6.575 10.110 1.00 95.38 108 GLU A C 1
ATOM 891 O O . GLU A 1 108 ? -9.742 -6.028 10.430 1.00 95.38 108 GLU A O 1
ATOM 896 N N . ARG A 1 109 ? -11.310 -7.582 10.824 1.00 95.31 109 ARG A N 1
ATOM 897 C CA . ARG A 1 109 ? -10.659 -8.080 12.036 1.00 95.31 109 ARG A CA 1
ATOM 898 C C . ARG A 1 109 ? -9.268 -8.628 11.737 1.00 95.31 109 ARG A C 1
ATOM 900 O O . ARG A 1 109 ? -8.347 -8.292 12.465 1.00 95.31 109 ARG A O 1
ATOM 907 N N . GLN A 1 110 ? -9.113 -9.486 10.728 1.00 96.50 110 GLN A N 1
ATOM 908 C CA . GLN A 1 110 ? -7.805 -10.072 10.415 1.00 96.50 110 GLN A CA 1
ATOM 909 C C . GLN A 1 110 ? -6.784 -8.989 10.061 1.00 96.50 110 GLN A C 1
ATOM 911 O O . GLN A 1 110 ? -5.673 -9.033 10.577 1.00 96.50 110 GLN A O 1
ATOM 916 N N . TYR A 1 111 ? -7.196 -8.002 9.262 1.00 96.38 111 TYR A N 1
ATOM 917 C CA . TYR A 1 111 ? -6.349 -6.886 8.851 1.00 96.38 111 TYR A CA 1
ATOM 918 C C . TYR A 1 111 ? -5.880 -6.025 10.034 1.00 96.38 111 TYR A C 1
ATOM 920 O O . TYR A 1 111 ? -4.704 -5.710 10.148 1.00 96.38 111 TYR A O 1
ATOM 928 N N . TRP A 1 112 ? -6.770 -5.654 10.958 1.00 95.69 112 TRP A N 1
ATOM 929 C CA . TRP A 1 112 ? -6.366 -4.804 12.085 1.00 95.69 112 TRP A CA 1
ATOM 930 C C . TRP A 1 112 ? -5.693 -5.569 13.223 1.00 95.69 112 TRP A C 1
ATOM 932 O O . TRP A 1 112 ? -4.879 -5.003 13.948 1.00 95.69 112 TRP A O 1
ATOM 942 N N . VAL A 1 113 ? -6.022 -6.850 13.406 1.00 95.56 113 VAL A N 1
ATOM 943 C CA . VAL A 1 113 ? -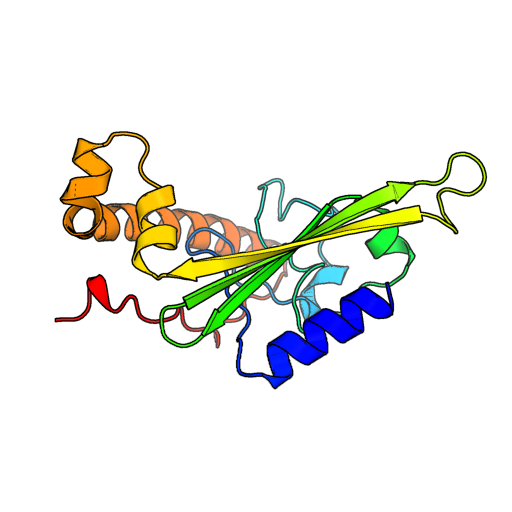5.398 -7.690 14.436 1.00 95.56 113 VAL A CA 1
ATOM 944 C C . VAL A 1 113 ? -3.967 -8.072 14.055 1.00 95.56 113 VAL A C 1
ATOM 946 O O . VAL A 1 113 ? -3.152 -8.241 14.960 1.00 95.56 113 VAL A O 1
ATOM 949 N N . SER A 1 114 ? -3.630 -8.168 12.760 1.00 92.38 114 SER A N 1
ATOM 950 C CA . SER A 1 114 ? -2.271 -8.524 12.314 1.00 92.38 114 SER A CA 1
ATOM 951 C C . SER A 1 114 ? -1.199 -7.522 12.740 1.00 92.38 114 SER A C 1
ATOM 953 O O . SER A 1 114 ? -0.028 -7.876 12.785 1.00 92.38 114 SER A O 1
ATOM 955 N N . ASP A 1 115 ? -1.595 -6.303 13.101 1.00 86.38 115 ASP A N 1
ATOM 956 C CA . ASP A 1 115 ? -0.690 -5.287 13.632 1.00 86.38 115 ASP A CA 1
ATOM 957 C C . ASP A 1 115 ? -0.245 -5.569 15.079 1.00 86.38 115 ASP A C 1
ATOM 959 O O . ASP A 1 115 ? 0.713 -4.959 15.558 1.00 86.38 115 ASP A O 1
ATOM 963 N N . PHE A 1 116 ? -0.927 -6.450 15.813 1.00 93.62 116 PHE A N 1
ATOM 964 C CA . PHE A 1 116 ? -0.636 -6.742 17.217 1.00 93.62 116 PHE A CA 1
ATOM 965 C C . PHE A 1 116 ? 0.111 -8.072 17.365 1.00 93.62 116 PHE A C 1
ATOM 967 O O . PHE A 1 116 ? -0.355 -9.117 16.904 1.00 93.62 116 PHE A O 1
ATOM 974 N N . ASP A 1 117 ? 1.251 -8.043 18.057 1.00 90.69 117 ASP A N 1
ATOM 975 C CA . ASP A 1 117 ? 2.110 -9.219 18.236 1.00 90.69 117 ASP A CA 1
ATOM 976 C C . ASP A 1 117 ? 1.644 -10.118 19.389 1.00 90.69 117 ASP A C 1
ATOM 978 O O . ASP A 1 117 ? 1.616 -11.341 19.255 1.00 90.69 117 ASP A O 1
ATOM 982 N N . GLU A 1 118 ? 1.243 -9.519 20.515 1.00 92.88 118 GLU A N 1
ATOM 983 C CA . GLU A 1 118 ? 0.882 -10.241 21.737 1.00 92.88 118 GLU A CA 1
ATOM 984 C C . GLU A 1 118 ? -0.598 -10.657 21.739 1.00 92.88 118 GLU A C 1
ATOM 986 O O . GLU A 1 118 ? -1.486 -9.859 21.438 1.00 92.88 118 GLU A O 1
ATOM 991 N N . ASP A 1 119 ? -0.900 -11.892 22.154 1.00 92.38 119 ASP A N 1
ATOM 992 C CA . ASP A 1 119 ? -2.275 -12.418 22.130 1.00 92.38 119 ASP A CA 1
ATOM 993 C C . ASP A 1 119 ? -3.254 -11.612 22.999 1.00 92.38 119 ASP A C 1
ATOM 995 O O . ASP A 1 119 ? -4.418 -11.443 22.628 1.00 92.38 119 ASP A O 1
ATOM 999 N N . LYS A 1 120 ? -2.789 -11.046 24.123 1.00 93.69 120 LYS A N 1
ATOM 1000 C CA . LYS A 1 120 ? -3.610 -10.136 24.942 1.00 93.69 120 LYS A CA 1
ATOM 1001 C C . LYS A 1 120 ? -3.962 -8.843 24.198 1.00 93.69 120 LYS A C 1
ATOM 1003 O O . LYS A 1 120 ? -5.075 -8.343 24.340 1.00 93.69 120 LYS A O 1
ATOM 1008 N N . ASP A 1 121 ? -3.062 -8.331 23.365 1.00 94.81 121 ASP A N 1
ATOM 1009 C CA . ASP A 1 121 ? -3.283 -7.103 22.605 1.00 94.81 121 ASP A CA 1
ATOM 1010 C C . ASP A 1 121 ? -4.194 -7.393 21.414 1.00 94.81 121 ASP A C 1
ATOM 1012 O O . ASP A 1 121 ? -5.107 -6.623 21.130 1.00 94.81 121 ASP A O 1
ATOM 1016 N N . ARG A 1 122 ? -4.035 -8.563 20.782 1.00 94.38 122 ARG A N 1
ATOM 1017 C CA . ARG A 1 122 ? -4.968 -9.076 19.768 1.00 94.38 122 ARG A CA 1
ATOM 1018 C C . ARG A 1 122 ? -6.377 -9.269 20.317 1.00 94.38 122 ARG A C 1
ATOM 1020 O O . ARG A 1 122 ? -7.340 -9.064 19.582 1.00 94.38 122 ARG A O 1
ATOM 1027 N N . ALA A 1 123 ? -6.527 -9.667 21.581 1.00 94.50 123 ALA A N 1
ATOM 1028 C CA . ALA A 1 123 ? -7.833 -9.768 22.232 1.00 94.50 123 ALA A CA 1
ATOM 1029 C C . ALA A 1 123 ? -8.456 -8.380 22.470 1.00 94.50 123 ALA A C 1
ATOM 1031 O O . ALA A 1 123 ? -9.641 -8.189 22.199 1.00 94.50 123 ALA A O 1
ATOM 1032 N N . ASN A 1 124 ? -7.638 -7.403 22.872 1.00 94.81 124 ASN A N 1
ATOM 1033 C CA . ASN A 1 124 ? -8.054 -6.031 23.185 1.00 94.81 124 ASN A CA 1
ATOM 1034 C C . ASN A 1 124 ? -7.873 -5.048 22.013 1.00 94.81 124 ASN A C 1
ATOM 1036 O O . ASN A 1 124 ? -7.882 -3.831 22.198 1.00 94.81 124 ASN A O 1
ATOM 1040 N N . TRP A 1 125 ? -7.719 -5.555 20.787 1.00 95.38 125 TRP A N 1
ATOM 1041 C CA . TRP A 1 125 ? -7.273 -4.762 19.638 1.00 95.38 125 TRP A CA 1
ATOM 1042 C C . TRP A 1 125 ? -8.155 -3.540 19.365 1.00 95.38 125 TRP A C 1
ATOM 1044 O O . TRP A 1 125 ? -7.639 -2.490 19.004 1.00 95.38 125 TRP A O 1
ATOM 1054 N N . LYS A 1 126 ? -9.475 -3.637 19.581 1.00 95.56 126 LYS A N 1
ATOM 1055 C CA . LYS A 1 126 ? -10.411 -2.519 19.370 1.00 95.56 126 LYS A CA 1
ATOM 1056 C C . LYS A 1 126 ? -10.154 -1.343 20.312 1.00 95.56 126 LYS A C 1
ATOM 1058 O O . LYS A 1 126 ? -10.359 -0.202 19.917 1.00 95.56 126 LYS A O 1
ATOM 1063 N N . GLU A 1 127 ? -9.711 -1.613 21.537 1.00 95.56 127 GLU A N 1
ATOM 1064 C CA . GLU A 1 127 ? -9.386 -0.580 22.527 1.00 95.56 127 GLU A CA 1
ATOM 1065 C C . GLU A 1 127 ? -8.029 0.066 22.227 1.00 95.56 127 GLU A C 1
ATOM 1067 O O . GLU A 1 127 ? -7.848 1.268 22.411 1.00 95.56 127 GLU A O 1
ATOM 1072 N N . LEU A 1 128 ? -7.083 -0.724 21.711 1.00 96.06 128 LEU A N 1
ATOM 1073 C CA . LEU A 1 128 ? -5.724 -0.279 21.399 1.00 96.06 128 LEU A CA 1
ATOM 1074 C C . LEU A 1 128 ? -5.613 0.416 20.032 1.00 96.06 128 LEU A C 1
ATOM 1076 O O . LEU A 1 128 ? -4.751 1.279 19.832 1.00 96.06 128 LEU A O 1
ATOM 1080 N N . LEU A 1 129 ? -6.478 0.055 19.082 1.00 96.00 129 LEU A N 1
AT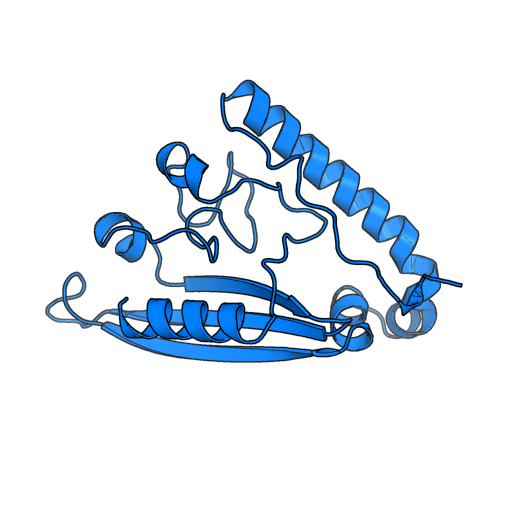OM 1081 C CA . LEU A 1 129 ? -6.415 0.522 17.701 1.00 96.00 129 LEU A CA 1
ATOM 1082 C C . LEU A 1 129 ? -6.518 2.052 17.563 1.00 96.00 129 LEU A C 1
ATOM 1084 O O . LEU A 1 129 ? -5.700 2.603 16.829 1.00 96.00 129 LEU A O 1
ATOM 1088 N N . PRO A 1 130 ? -7.404 2.784 18.271 1.00 96.06 130 PRO A N 1
ATOM 1089 C CA . PRO A 1 130 ? -7.464 4.245 18.169 1.00 96.06 130 PRO A CA 1
ATOM 1090 C C . PRO A 1 130 ? -6.130 4.942 18.467 1.00 96.06 130 PRO A C 1
ATOM 1092 O O . PRO A 1 130 ? -5.707 5.829 17.723 1.00 96.06 130 PRO A O 1
ATOM 1095 N N . ALA A 1 131 ? -5.420 4.509 19.514 1.00 96.00 131 ALA A N 1
ATOM 1096 C CA . ALA A 1 131 ? -4.109 5.062 19.852 1.00 96.00 131 ALA A CA 1
ATOM 1097 C C . ALA A 1 131 ? -3.064 4.759 18.765 1.00 96.00 131 ALA A C 1
ATOM 1099 O O . ALA A 1 131 ? -2.189 5.579 18.485 1.00 96.00 131 ALA A O 1
ATOM 1100 N N . ARG A 1 132 ? -3.165 3.594 18.118 1.00 95.38 132 ARG A N 1
ATOM 1101 C CA . ARG A 1 132 ? -2.280 3.197 17.019 1.00 95.38 132 ARG A CA 1
ATOM 1102 C C . ARG A 1 132 ? -2.559 3.969 15.732 1.00 95.38 132 ARG A C 1
ATOM 1104 O O . ARG A 1 132 ? -1.622 4.476 15.124 1.00 95.38 132 ARG A O 1
ATOM 1111 N N . LEU A 1 133 ? -3.831 4.147 15.378 1.00 96.19 133 LEU A N 1
ATOM 1112 C CA . LEU A 1 133 ? -4.253 4.984 14.253 1.00 96.19 133 LEU A CA 1
ATOM 1113 C C . LEU A 1 133 ? -3.739 6.412 14.406 1.00 96.19 133 LEU A C 1
ATOM 1115 O O . LEU A 1 133 ? -3.273 6.993 13.431 1.00 96.19 133 LEU A O 1
ATOM 1119 N N . LYS A 1 134 ? -3.743 6.955 15.629 1.00 96.81 134 LYS A N 1
ATOM 1120 C CA . LYS A 1 134 ? -3.177 8.281 15.879 1.00 96.81 134 LYS A CA 1
ATOM 1121 C C . LYS A 1 134 ? -1.684 8.344 15.536 1.00 96.81 134 LYS A C 1
ATOM 1123 O O . LYS A 1 134 ? -1.270 9.255 14.825 1.00 96.81 134 LYS A O 1
ATOM 1128 N N . LYS A 1 135 ? -0.897 7.345 15.959 1.00 96.44 135 LYS A N 1
ATOM 1129 C CA . LYS A 1 135 ? 0.530 7.236 15.597 1.00 96.44 135 LYS A CA 1
ATOM 1130 C C . LYS A 1 135 ? 0.729 7.125 14.085 1.00 96.44 135 LYS A C 1
ATOM 1132 O O . LYS A 1 135 ? 1.634 7.753 13.546 1.00 96.44 135 LYS A O 1
ATOM 1137 N N . TYR A 1 136 ? -0.114 6.349 13.404 1.00 95.56 136 TYR A N 1
ATOM 1138 C CA . TYR A 1 136 ? -0.072 6.228 11.949 1.00 95.56 136 TYR A CA 1
ATOM 1139 C C . TYR A 1 136 ? -0.372 7.557 11.252 1.00 95.56 136 TYR A C 1
ATOM 1141 O O . TYR A 1 136 ? 0.390 7.962 10.383 1.00 95.56 136 TYR A O 1
ATOM 1149 N N . GLN A 1 137 ? -1.404 8.280 11.682 1.00 96.38 137 GLN A N 1
ATOM 1150 C CA . GLN A 1 137 ? -1.741 9.595 11.133 1.00 96.38 137 GLN A CA 1
ATOM 1151 C C . GLN A 1 137 ? -0.623 10.620 11.344 1.00 96.38 137 GLN A C 1
ATOM 1153 O O . GLN A 1 137 ? -0.334 11.400 10.439 1.00 96.38 137 GLN A O 1
ATOM 1158 N N . ASP A 1 138 ? 0.019 10.615 12.516 1.00 97.00 138 ASP A N 1
ATOM 1159 C CA . ASP A 1 138 ? 1.157 11.497 12.777 1.00 97.00 138 ASP A CA 1
ATOM 1160 C C . ASP A 1 138 ? 2.342 11.142 11.855 1.00 97.00 138 ASP A C 1
ATOM 1162 O O . ASP A 1 138 ? 2.895 12.031 11.211 1.00 97.00 138 ASP A O 1
ATOM 1166 N N . ALA A 1 139 ? 2.659 9.852 11.683 1.00 94.75 139 ALA A N 1
ATOM 1167 C CA . ALA A 1 139 ? 3.696 9.402 10.748 1.00 94.75 139 ALA A CA 1
ATOM 1168 C C . ALA A 1 139 ? 3.379 9.753 9.282 1.00 94.75 139 ALA A C 1
ATOM 1170 O O . ALA A 1 139 ? 4.270 10.194 8.552 1.00 94.75 139 ALA A O 1
ATOM 1171 N N . ARG A 1 140 ? 2.117 9.600 8.858 1.00 96.19 140 ARG A N 1
ATOM 1172 C CA . ARG A 1 140 ? 1.650 9.997 7.524 1.00 96.19 140 ARG A CA 1
ATOM 1173 C C . ARG A 1 140 ? 1.866 11.490 7.315 1.00 96.19 140 ARG A C 1
ATOM 1175 O O . ARG A 1 140 ? 2.493 11.868 6.328 1.00 96.19 140 ARG A O 1
ATOM 1182 N N . ARG A 1 141 ? 1.392 12.329 8.245 1.00 96.62 141 ARG A N 1
ATOM 1183 C CA . ARG A 1 141 ? 1.532 13.791 8.163 1.00 96.62 141 ARG A CA 1
ATOM 1184 C C . ARG A 1 141 ? 2.995 14.200 8.017 1.00 96.62 141 ARG A C 1
ATOM 1186 O O . ARG A 1 141 ? 3.311 14.984 7.131 1.00 96.62 141 ARG A O 1
ATOM 1193 N N . ASP A 1 142 ? 3.887 13.612 8.811 1.00 95.94 142 ASP A N 1
ATOM 1194 C CA . ASP A 1 142 ? 5.318 13.924 8.758 1.00 95.94 142 ASP A CA 1
ATOM 1195 C C . ASP A 1 142 ? 5.945 13.652 7.378 1.00 95.94 142 ASP A C 1
ATOM 1197 O O . ASP A 1 142 ? 6.874 14.351 6.965 1.00 95.94 142 ASP A O 1
ATOM 1201 N N . ILE A 1 143 ? 5.484 12.619 6.664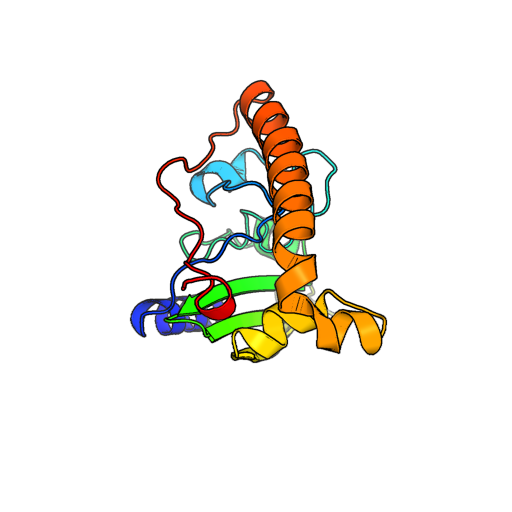 1.00 95.12 143 ILE A N 1
ATOM 1202 C CA . ILE A 1 143 ? 5.963 12.293 5.312 1.00 95.12 143 ILE A CA 1
ATOM 1203 C C . ILE A 1 143 ? 5.274 13.178 4.271 1.00 95.12 143 ILE A C 1
ATOM 1205 O O . ILE A 1 143 ? 5.944 13.674 3.366 1.00 95.12 143 ILE A O 1
ATOM 1209 N N . GLU A 1 144 ? 3.969 13.420 4.408 1.00 97.12 144 GLU A N 1
ATOM 1210 C CA . GLU A 1 144 ? 3.208 14.297 3.514 1.00 97.12 144 GLU A CA 1
ATOM 1211 C C . GLU A 1 144 ? 3.729 15.742 3.544 1.00 97.12 144 GLU A C 1
ATOM 1213 O O . GLU A 1 144 ? 3.888 16.355 2.492 1.00 97.12 144 GLU A O 1
ATOM 1218 N N . ASP A 1 145 ? 4.091 16.277 4.712 1.00 97.31 145 ASP A N 1
ATOM 1219 C CA . ASP A 1 145 ? 4.661 17.625 4.832 1.00 97.31 145 ASP A CA 1
ATOM 1220 C C . ASP A 1 145 ? 6.011 17.738 4.115 1.00 97.31 145 ASP A C 1
ATOM 1222 O O . ASP A 1 145 ? 6.280 18.716 3.412 1.00 97.31 145 ASP A O 1
ATOM 1226 N N . LYS A 1 146 ? 6.847 16.699 4.215 1.00 95.88 146 LYS A N 1
ATOM 1227 C CA . LYS A 1 146 ? 8.110 16.633 3.469 1.00 95.88 146 LYS A CA 1
ATOM 1228 C C . LYS A 1 146 ? 7.870 16.482 1.970 1.00 95.88 146 LYS A C 1
ATOM 1230 O O . LYS A 1 146 ? 8.590 17.098 1.189 1.00 95.88 146 LYS A O 1
ATOM 1235 N N . ALA A 1 147 ? 6.876 15.695 1.561 1.00 95.88 147 ALA A N 1
ATOM 1236 C CA . ALA A 1 147 ? 6.483 15.547 0.161 1.00 95.88 147 ALA A CA 1
ATOM 1237 C C . ALA A 1 147 ? 6.065 16.897 -0.431 1.00 95.88 147 ALA A C 1
ATOM 1239 O O . ALA A 1 147 ? 6.637 17.313 -1.440 1.00 95.88 147 ALA A O 1
ATOM 1240 N N . ARG A 1 148 ? 5.197 17.644 0.265 1.00 97.44 148 ARG A N 1
ATOM 1241 C CA . ARG A 1 148 ? 4.802 19.005 -0.127 1.00 97.44 148 ARG A CA 1
ATOM 1242 C C . ARG A 1 148 ? 6.010 19.939 -0.240 1.00 97.44 148 ARG A C 1
ATOM 1244 O O . ARG A 1 148 ? 6.148 20.631 -1.245 1.00 97.44 148 ARG A O 1
ATOM 1251 N N . ALA A 1 149 ? 6.926 19.913 0.732 1.00 96.69 149 ALA A N 1
ATOM 1252 C CA . ALA A 1 149 ? 8.150 20.724 0.702 1.00 96.69 149 ALA A CA 1
ATOM 1253 C C . ALA A 1 149 ? 9.083 20.396 -0.484 1.00 96.69 149 ALA A C 1
ATOM 1255 O O . ALA A 1 149 ? 9.863 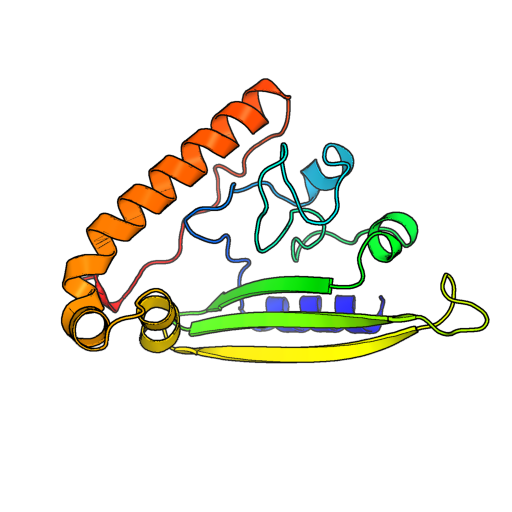21.248 -0.901 1.00 96.69 149 ALA A O 1
ATOM 1256 N N . ASN A 1 150 ? 8.984 19.187 -1.046 1.00 95.00 150 ASN A N 1
ATOM 1257 C CA . ASN A 1 150 ? 9.721 18.748 -2.235 1.00 95.00 150 ASN A CA 1
ATOM 1258 C C . ASN A 1 150 ? 8.879 18.829 -3.527 1.00 95.00 150 ASN A C 1
ATOM 1260 O O . ASN A 1 150 ? 9.256 18.261 -4.550 1.00 95.00 150 ASN A O 1
ATOM 1264 N N . GLY A 1 151 ? 7.734 19.523 -3.504 1.00 96.12 151 GLY A N 1
ATOM 1265 C CA . GLY A 1 151 ? 6.886 19.730 -4.682 1.00 96.12 151 GLY A CA 1
ATOM 1266 C C . GLY A 1 151 ? 6.103 18.492 -5.137 1.00 96.12 151 GLY A C 1
ATOM 1267 O O . GLY A 1 151 ? 5.667 18.434 -6.291 1.00 96.12 151 GLY A O 1
ATOM 1268 N N . ILE A 1 152 ? 5.930 17.496 -4.265 1.00 96.94 152 ILE A N 1
ATOM 1269 C CA . ILE A 1 152 ? 5.084 16.321 -4.496 1.00 96.94 152 ILE A CA 1
ATOM 1270 C C . ILE A 1 152 ? 3.694 16.608 -3.924 1.00 96.94 152 ILE A C 1
ATOM 1272 O O . ILE A 1 152 ? 3.554 16.974 -2.756 1.00 96.94 152 ILE A O 1
ATOM 1276 N N . GLU A 1 153 ? 2.665 16.454 -4.753 1.00 97.56 153 GLU A N 1
ATOM 1277 C CA . GLU A 1 153 ? 1.278 16.711 -4.357 1.00 97.56 153 GLU A CA 1
ATOM 1278 C C . GLU A 1 153 ? 0.690 15.533 -3.572 1.00 97.56 153 GLU A C 1
ATOM 1280 O O . GLU A 1 153 ? 1.043 14.374 -3.803 1.00 97.56 153 GLU A O 1
ATOM 1285 N N . ILE A 1 154 ? -0.228 15.850 -2.658 1.00 97.69 154 ILE A N 1
ATOM 1286 C CA . ILE A 1 154 ? -0.981 14.881 -1.859 1.00 97.69 154 ILE A CA 1
ATOM 1287 C C . ILE A 1 154 ? -2.421 14.845 -2.367 1.00 97.69 154 ILE A C 1
ATOM 1289 O O . ILE A 1 154 ? -3.024 15.890 -2.613 1.00 97.69 154 ILE A O 1
ATOM 1293 N N . ASP A 1 155 ? -2.979 13.648 -2.499 1.00 96.94 155 ASP A N 1
ATOM 1294 C CA . ASP A 1 155 ? -4.391 13.432 -2.780 1.00 96.94 155 ASP A CA 1
ATOM 1295 C C . ASP A 1 155 ? -5.234 13.753 -1.536 1.00 96.94 155 ASP A C 1
ATOM 1297 O O . ASP A 1 155 ? -5.545 12.897 -0.705 1.00 96.94 155 ASP A O 1
ATOM 1301 N N . GLU A 1 156 ? -5.608 15.025 -1.406 1.00 95.06 156 GLU A N 1
ATOM 1302 C CA . GLU A 1 156 ? -6.492 15.498 -0.336 1.00 95.06 156 GLU A CA 1
ATOM 1303 C C . GLU A 1 156 ? -7.951 15.051 -0.522 1.00 95.06 156 GLU A C 1
ATOM 1305 O O . GLU A 1 156 ? -8.762 15.201 0.393 1.00 95.06 156 GLU A O 1
ATOM 1310 N N . SER A 1 157 ? -8.305 14.498 -1.689 1.00 95.75 157 SER A N 1
ATOM 1311 C CA . SER A 1 157 ? -9.651 13.976 -1.939 1.00 95.75 157 SER A CA 1
ATOM 1312 C C . SER A 1 157 ? -9.854 12.588 -1.327 1.00 95.75 157 SER A C 1
ATOM 1314 O O . SER A 1 157 ? -10.985 12.225 -0.991 1.00 95.75 157 SER A O 1
ATOM 1316 N N . TYR A 1 158 ? -8.769 11.834 -1.119 1.00 96.25 158 TYR A N 1
ATOM 1317 C CA . TYR A 1 158 ? -8.825 10.518 -0.501 1.00 96.25 158 TYR A CA 1
ATOM 1318 C C . TYR A 1 158 ? -9.291 10.592 0.957 1.00 96.25 158 TYR A C 1
ATOM 1320 O O . TYR A 1 158 ? -8.728 11.313 1.787 1.00 96.25 158 TYR A O 1
ATOM 1328 N N . GLN A 1 159 ? -10.291 9.769 1.269 1.00 94.62 159 GLN A N 1
ATOM 1329 C CA . GLN A 1 159 ? -10.803 9.543 2.615 1.00 94.62 159 GLN A CA 1
ATOM 1330 C C . GLN A 1 159 ? -10.470 8.113 3.033 1.00 94.62 159 GLN A C 1
ATOM 1332 O O . GLN A 1 159 ? -10.793 7.170 2.306 1.00 94.62 159 GLN A O 1
ATOM 1337 N N . ASP A 1 160 ? -9.847 7.948 4.204 1.00 95.00 160 ASP A N 1
ATOM 1338 C CA . ASP A 1 160 ? -9.615 6.615 4.759 1.00 95.00 160 ASP A CA 1
ATOM 1339 C C . ASP A 1 160 ? -10.962 5.880 4.913 1.00 95.00 160 ASP A C 1
ATOM 1341 O O . ASP A 1 160 ? -11.949 6.481 5.357 1.00 95.00 160 ASP A O 1
ATOM 1345 N N . PRO A 1 161 ? -11.038 4.586 4.556 1.00 95.19 161 PRO A N 1
ATOM 1346 C CA . PRO A 1 161 ? -12.272 3.836 4.706 1.00 95.19 161 PRO A CA 1
ATOM 1347 C C . PRO A 1 161 ? -12.683 3.738 6.181 1.00 95.19 161 PRO A C 1
ATOM 1349 O O . PRO A 1 161 ? -11.821 3.669 7.066 1.00 95.19 161 PRO A O 1
ATOM 1352 N N . PRO A 1 162 ? -13.994 3.677 6.470 1.00 94.38 162 PRO A N 1
ATOM 1353 C CA . PRO A 1 162 ? -14.466 3.511 7.833 1.00 94.38 162 PRO A CA 1
ATOM 1354 C C . PRO A 1 162 ? -14.020 2.158 8.393 1.00 94.38 162 PRO A C 1
ATOM 1356 O O . PRO A 1 162 ? -14.064 1.135 7.705 1.00 94.38 162 PRO A O 1
ATOM 1359 N N . ILE A 1 163 ? -13.650 2.159 9.673 1.00 95.19 163 ILE A N 1
ATOM 1360 C CA . ILE A 1 163 ? -13.385 0.944 10.444 1.00 95.19 163 ILE A CA 1
ATOM 1361 C C . ILE A 1 163 ? -14.676 0.600 11.182 1.00 95.19 163 ILE A C 1
ATOM 1363 O O . ILE A 1 163 ? -15.010 1.214 12.204 1.00 95.19 163 ILE A O 1
ATOM 1367 N N . LYS A 1 164 ? -15.431 -0.362 10.649 1.00 93.69 164 LYS A N 1
ATOM 1368 C CA . LYS A 1 164 ? -16.763 -0.733 11.148 1.00 93.69 164 LYS A CA 1
ATOM 1369 C C . LYS A 1 164 ? -16.697 -1.166 12.611 1.00 93.69 164 LYS A C 1
ATOM 1371 O O . LYS A 1 164 ? -17.540 -0.772 13.404 1.00 93.69 164 LYS A O 1
ATOM 1376 N N . ALA A 1 165 ? -15.648 -1.884 13.003 1.00 91.44 165 ALA A N 1
ATOM 1377 C CA . ALA A 1 165 ? -15.420 -2.344 14.369 1.00 91.44 165 ALA A CA 1
ATOM 1378 C C . ALA A 1 165 ? -15.254 -1.227 15.414 1.00 91.44 165 ALA A C 1
ATOM 1380 O O . ALA A 1 165 ? -15.395 -1.519 16.604 1.00 91.44 165 ALA A O 1
ATOM 1381 N N . LEU A 1 166 ? -14.933 0.001 14.989 1.00 91.62 166 LEU A N 1
ATOM 1382 C CA . LEU A 1 166 ? -14.822 1.184 15.852 1.00 91.62 166 LEU A CA 1
ATOM 1383 C C . LEU A 1 166 ? -16.037 2.116 15.744 1.00 91.62 166 LEU A C 1
ATOM 1385 O O . LEU A 1 166 ? -16.159 3.061 16.522 1.00 91.62 166 LEU A O 1
ATOM 1389 N N . SER A 1 167 ? -16.925 1.861 14.785 1.00 83.06 167 SER A N 1
ATOM 1390 C CA . SER A 1 167 ? -18.164 2.611 14.612 1.00 83.06 167 SER A CA 1
ATOM 1391 C C . SER A 1 167 ? -19.196 2.057 15.600 1.00 83.06 167 SER A C 1
ATOM 1393 O O . SER A 1 167 ? -19.388 0.844 15.668 1.00 83.06 167 SER A O 1
ATOM 1395 N N . ARG A 1 168 ? -19.787 2.929 16.424 1.00 58.06 168 ARG A N 1
ATOM 1396 C CA . ARG A 1 168 ? -20.856 2.559 17.365 1.00 58.06 168 ARG A CA 1
ATOM 1397 C C . ARG A 1 168 ? -22.183 2.372 16.650 1.00 58.06 168 ARG A C 1
ATOM 1399 O O . ARG A 1 168 ? -22.449 3.172 15.726 1.00 58.06 168 ARG A O 1
#

pLDDT: mean 93.72, std 4.7, range [58.06, 98.25]

Radius of gyration: 17.03 Å; chains: 1; bounding box: 41×37×46 Å

Sequence (168 aa):
MGFISQLIDRVKNSGWKHYYFPSNPRISGSQAAKIMTPDKVLERPVLGHPWLDPDYKPDLEQWLKTSVYEWYFYNDGAYLSVNARRNDSKDNPTKTGTYLITMEFLTERQYWVSDFDEDKDRANWKELLPARLKKYQDARRDIEDKARANGIEIDESYQDPPIKALSR

Secondary structure (DSSP, 8-state):
-HHHHHHHHHHHHTT-EE---TTS----GGGGGG---SSEETTEE-SS-GGG-TT----HHHHHT-SEEEEEEEETTEEEEEEEEEEE-SS-TTT-EEEEEEEEEEEHHHHHHTT--SHHHHHTHHHHHHHHHHHHHHHHHHHHHHHHHTT----TT--PPP-GGG--

Foldseek 3Di:
DVVVLVVLVVCVVVPWDFAADLQAFQFALVLVVVADALQDDPPHGGACPNCQHSVDDDDLVSVLRDQKHWTWTDDDQKIKIKIKGWDADPPCRSPDTDIDIDIDIDGNLRVQLVVDDDVVCSVVSLVCVVVVSVVSNVNNVVSQVVCVVSVGDGDPVDDHDDSVSNPD